Protein AF-A0A850CFK9-F1 (afdb_monomer_lite)

Radius of gyration: 15.85 Å; chains: 1; bounding box: 42×25×50 Å

Organism: NCBI:txid1076443

Sequence (106 aa):
VELDALWRELRDRIDEVAAEVRVRRDALGRFVHRHLADLAAPPPEGGFPANDGDPDWVRVRLRFRSVAVARRLLDFGTDVQVLSPPELREDLASTAAEVARMYAAA

Foldseek 3Di:
DVCVVVVVVVVVPQPKFKWKKKFFPVCVVVVCVVQVVFFPDHADPVGFDADVPDNRIGIGIGIHSDLVRVLCQCVRPPRMAIPDDVVSNVVNVVVVVVVVVVVVVD

Secondary structure (DSSP, 8-state):
-HHHHHHHHHHTTS--EEEEEEEEGGGHHHHHHHTGGGBSSPPPTT-PPEETTEEEEEEEEEEES-HHHHGGGGGGGGGEEEEE-HHHHHHHHHHHHHHHHHHHT-

Structure (mmCIF, N/CA/C/O backbone):
data_AF-A0A850CFK9-F1
#
_entry.id   AF-A0A850CFK9-F1
#
loop_
_atom_site.group_PDB
_atom_site.id
_atom_site.type_symbol
_atom_site.label_atom_id
_atom_site.label_alt_id
_atom_site.label_comp_id
_atom_site.label_asym_id
_atom_site.label_entity_id
_atom_site.label_seq_id
_atom_site.pdbx_PDB_ins_code
_atom_site.Cartn_x
_atom_site.Cartn_y
_atom_site.Cartn_z
_atom_site.occupancy
_atom_site.B_iso_or_equiv
_atom_site.auth_seq_id
_atom_site.auth_comp_id
_atom_site.auth_asym_id
_atom_site.auth_atom_id
_atom_site.pdbx_PDB_model_num
ATOM 1 N N . VAL A 1 1 ? 3.159 -4.216 -35.547 1.00 61.28 1 VAL A N 1
ATOM 2 C CA . VAL A 1 1 ? 4.326 -3.356 -35.230 1.00 61.28 1 VAL A CA 1
ATOM 3 C C . VAL A 1 1 ? 3.891 -1.944 -34.837 1.00 61.28 1 VAL A C 1
ATOM 5 O O . VAL A 1 1 ? 4.372 -1.459 -33.824 1.00 61.28 1 VAL A O 1
ATOM 8 N N . GLU A 1 2 ? 2.925 -1.327 -35.532 1.00 68.50 2 GLU A N 1
ATOM 9 C CA . GLU A 1 2 ? 2.329 -0.039 -35.110 1.00 68.50 2 GLU A CA 1
ATOM 10 C C . GLU A 1 2 ? 1.575 -0.112 -33.778 1.00 68.50 2 GLU A C 1
ATOM 12 O O . GLU A 1 2 ? 1.749 0.768 -32.944 1.00 68.50 2 GLU A O 1
ATOM 17 N N . LEU A 1 3 ? 0.803 -1.179 -33.530 1.00 68.31 3 LEU A N 1
ATOM 18 C CA . LEU A 1 3 ? 0.086 -1.343 -32.259 1.00 68.31 3 LEU A CA 1
ATOM 19 C C . LEU A 1 3 ? 1.033 -1.430 -31.057 1.00 68.31 3 LEU A C 1
ATOM 21 O O . LEU A 1 3 ? 0.769 -0.778 -30.064 1.00 68.31 3 LEU A O 1
ATOM 25 N N . ASP A 1 4 ? 2.155 -2.151 -31.135 1.00 73.44 4 ASP A N 1
ATOM 26 C CA . ASP A 1 4 ? 3.113 -2.221 -30.018 1.00 73.44 4 ASP A CA 1
ATOM 27 C C . ASP A 1 4 ? 3.823 -0.893 -29.744 1.00 73.44 4 ASP A C 1
ATOM 29 O O . ASP A 1 4 ? 4.142 -0.596 -28.594 1.00 73.44 4 ASP A O 1
ATOM 33 N N . ALA A 1 5 ? 4.101 -0.110 -30.789 1.00 73.44 5 ALA A N 1
ATOM 34 C CA . ALA A 1 5 ? 4.725 1.202 -30.656 1.00 73.44 5 ALA A CA 1
ATOM 35 C C . ALA A 1 5 ? 3.734 2.224 -30.083 1.00 73.44 5 ALA A C 1
ATOM 37 O O . ALA A 1 5 ? 4.040 2.862 -29.079 1.00 73.44 5 ALA A O 1
ATOM 38 N N . LEU A 1 6 ? 2.515 2.277 -30.632 1.00 74.44 6 LEU A N 1
ATOM 39 C CA . LEU A 1 6 ? 1.412 3.088 -30.114 1.00 74.44 6 LEU A CA 1
ATOM 40 C C . LEU A 1 6 ? 1.074 2.702 -28.670 1.00 74.44 6 LEU A C 1
ATOM 42 O O . LEU A 1 6 ? 0.758 3.556 -27.842 1.00 74.44 6 LEU A O 1
ATOM 46 N N . TRP A 1 7 ? 1.168 1.410 -28.348 1.00 65.19 7 TRP A N 1
ATOM 47 C CA . TRP A 1 7 ? 0.848 0.929 -27.015 1.00 65.19 7 TRP A CA 1
ATOM 48 C C . TRP A 1 7 ? 1.922 1.245 -25.983 1.00 65.19 7 TRP A C 1
ATOM 50 O O . TRP A 1 7 ? 1.584 1.457 -24.824 1.00 65.19 7 TRP A O 1
ATOM 60 N N . ARG A 1 8 ? 3.191 1.325 -26.398 1.00 65.06 8 ARG A N 1
ATOM 61 C CA . ARG A 1 8 ? 4.292 1.854 -25.583 1.00 65.06 8 ARG A CA 1
ATOM 62 C C . ARG A 1 8 ? 4.172 3.366 -25.392 1.00 65.06 8 ARG A C 1
ATOM 64 O O . ARG A 1 8 ? 4.218 3.826 -24.263 1.00 65.06 8 ARG A O 1
ATOM 71 N N . GLU A 1 9 ? 3.879 4.111 -26.451 1.00 65.75 9 GLU A N 1
ATOM 72 C CA . GLU A 1 9 ? 3.741 5.574 -26.420 1.00 65.75 9 GLU A CA 1
ATOM 73 C C . GLU A 1 9 ? 2.532 6.066 -25.602 1.00 65.75 9 GLU A C 1
ATOM 75 O O . GLU A 1 9 ? 2.560 7.135 -24.995 1.00 65.75 9 GLU A O 1
ATOM 80 N N . LEU A 1 10 ? 1.434 5.306 -25.574 1.00 61.84 10 LEU A N 1
ATOM 81 C CA . LEU A 1 10 ? 0.315 5.566 -24.662 1.00 61.84 10 LEU A CA 1
ATOM 82 C C . LEU A 1 10 ? 0.665 5.222 -23.211 1.00 61.84 10 LEU A C 1
ATOM 84 O O . LEU A 1 10 ? 0.179 5.892 -22.307 1.00 61.84 10 LEU A O 1
ATOM 88 N N . ARG A 1 11 ? 1.503 4.203 -22.987 1.00 60.06 11 ARG A N 1
ATOM 89 C CA . ARG A 1 11 ? 1.973 3.812 -21.651 1.00 60.06 11 ARG A CA 1
ATOM 90 C C . ARG A 1 11 ? 2.909 4.866 -21.064 1.00 60.06 11 ARG A C 1
ATOM 92 O O . ARG A 1 11 ? 2.718 5.256 -19.922 1.00 60.06 11 ARG A O 1
ATOM 99 N N . ASP A 1 12 ? 3.814 5.391 -21.884 1.00 58.41 12 ASP A N 1
ATOM 100 C CA . ASP A 1 12 ? 4.771 6.441 -21.511 1.00 58.41 12 ASP A CA 1
ATOM 101 C C . ASP A 1 12 ? 4.100 7.798 -21.223 1.00 58.41 12 ASP A C 1
ATOM 103 O O . ASP A 1 12 ? 4.707 8.675 -20.614 1.00 58.41 12 ASP A O 1
ATOM 107 N N . ARG A 1 13 ? 2.842 7.985 -21.651 1.00 56.22 13 ARG A N 1
ATOM 108 C CA . ARG A 1 13 ? 2.052 9.214 -21.445 1.00 56.22 13 ARG A CA 1
ATOM 109 C C . ARG A 1 13 ? 1.172 9.201 -20.202 1.00 56.22 13 ARG A C 1
ATOM 111 O O . ARG A 1 13 ? 0.515 10.201 -19.926 1.00 56.22 13 ARG A O 1
ATOM 118 N N . ILE A 1 14 ? 1.080 8.068 -19.513 1.00 60.91 14 ILE A N 1
ATOM 119 C CA . ILE A 1 14 ? 0.341 7.981 -18.259 1.00 60.91 14 ILE A CA 1
ATOM 120 C C . ILE A 1 14 ? 1.291 8.447 -17.162 1.00 60.91 14 ILE A C 1
ATOM 122 O O . ILE A 1 14 ? 2.358 7.865 -16.996 1.00 60.91 14 ILE A O 1
ATOM 126 N N . ASP A 1 15 ? 0.903 9.481 -16.417 1.00 61.31 15 ASP A N 1
ATOM 127 C CA . ASP A 1 15 ? 1.654 9.920 -15.243 1.00 61.31 15 ASP A CA 1
ATOM 128 C C . ASP A 1 15 ? 1.720 8.775 -14.223 1.00 61.31 15 ASP A C 1
ATOM 130 O O . ASP A 1 15 ? 0.745 8.439 -13.542 1.00 61.31 15 ASP A O 1
ATOM 134 N N . GLU A 1 16 ? 2.880 8.127 -14.151 1.00 80.50 16 GLU A N 1
ATOM 135 C CA . GLU A 1 16 ? 3.126 7.044 -13.212 1.00 80.50 16 GLU A CA 1
ATOM 136 C C . GLU A 1 16 ? 3.441 7.603 -11.821 1.00 80.50 16 GLU A C 1
ATOM 138 O O . GLU A 1 16 ? 4.292 8.472 -11.633 1.00 80.50 16 GLU A O 1
ATOM 143 N N . VAL A 1 17 ? 2.787 7.043 -10.809 1.00 88.44 17 VAL A N 1
ATOM 144 C CA . VAL A 1 17 ? 3.059 7.318 -9.402 1.00 88.44 17 VAL A CA 1
ATOM 145 C C . VAL A 1 17 ? 4.211 6.425 -8.954 1.00 88.44 17 VAL A C 1
ATOM 147 O O . VAL A 1 17 ? 4.028 5.231 -8.701 1.00 88.44 17 VAL A O 1
ATOM 150 N N . ALA A 1 18 ? 5.405 7.008 -8.855 1.00 92.56 18 ALA A N 1
ATOM 151 C CA . ALA A 1 18 ? 6.571 6.355 -8.272 1.00 92.56 18 ALA A CA 1
ATOM 152 C C . ALA A 1 18 ? 6.448 6.344 -6.744 1.00 92.56 18 ALA A C 1
ATOM 154 O O . ALA A 1 18 ? 6.595 7.383 -6.106 1.00 92.56 18 ALA A O 1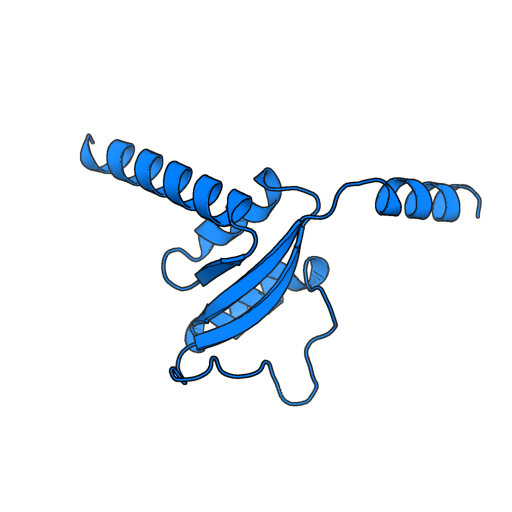
ATOM 155 N N . ALA A 1 19 ? 6.178 5.176 -6.165 1.00 94.88 19 ALA A N 1
ATOM 156 C CA . ALA A 1 19 ? 5.967 5.017 -4.733 1.00 94.88 19 ALA A CA 1
ATOM 157 C C . ALA A 1 19 ? 7.167 4.347 -4.056 1.00 94.88 19 ALA A C 1
ATOM 159 O O . ALA A 1 19 ? 7.664 3.318 -4.522 1.00 94.88 19 ALA A O 1
ATOM 160 N N . GLU A 1 20 ? 7.594 4.891 -2.920 1.00 95.19 20 GLU A N 1
ATOM 161 C CA . GLU A 1 20 ? 8.492 4.208 -1.992 1.00 95.19 20 GLU A CA 1
ATOM 162 C C . GLU A 1 20 ? 7.683 3.710 -0.805 1.00 95.19 20 GLU A C 1
ATOM 164 O O . GLU A 1 20 ? 6.965 4.472 -0.151 1.00 95.19 20 GLU A O 1
ATOM 169 N N . VAL A 1 21 ? 7.802 2.419 -0.522 1.00 95.81 21 VAL A N 1
ATOM 170 C CA . VAL A 1 21 ? 7.112 1.781 0.592 1.00 95.81 21 VAL A CA 1
ATOM 171 C C . VAL A 1 21 ? 8.104 1.041 1.466 1.00 95.81 21 VAL A C 1
ATOM 173 O O . VAL A 1 21 ? 9.130 0.544 0.995 1.00 95.81 21 VAL A O 1
ATOM 176 N N . ARG A 1 22 ? 7.765 0.913 2.743 1.00 95.62 22 ARG A N 1
ATOM 177 C CA . ARG A 1 22 ? 8.346 -0.107 3.608 1.00 95.62 22 ARG A CA 1
ATOM 178 C C . ARG A 1 22 ? 7.343 -1.234 3.808 1.00 95.62 22 ARG A C 1
ATOM 180 O O . ARG A 1 22 ? 6.155 -0.983 3.995 1.00 95.62 22 ARG A O 1
ATOM 187 N N . VAL A 1 23 ? 7.837 -2.464 3.764 1.00 96.62 23 VAL A N 1
ATOM 188 C CA . VAL A 1 23 ? 7.060 -3.699 3.899 1.00 96.62 23 VAL A CA 1
ATOM 189 C C . VAL A 1 23 ? 7.648 -4.523 5.035 1.00 96.62 23 VAL A C 1
ATOM 191 O O . VAL A 1 23 ? 8.869 -4.664 5.118 1.00 96.62 23 VAL A O 1
ATOM 194 N N . ARG A 1 24 ? 6.800 -5.074 5.904 1.00 95.50 24 ARG A N 1
ATOM 195 C CA . ARG A 1 24 ? 7.223 -6.043 6.918 1.00 95.50 24 ARG A CA 1
ATOM 196 C C . ARG A 1 24 ? 7.861 -7.254 6.245 1.00 95.50 24 ARG A C 1
ATOM 198 O O . ARG A 1 24 ? 7.323 -7.784 5.272 1.00 95.50 24 ARG A O 1
ATOM 205 N N . ARG A 1 25 ? 8.985 -7.722 6.784 1.00 93.00 25 ARG A N 1
ATOM 206 C CA . ARG A 1 25 ? 9.752 -8.851 6.240 1.00 93.00 25 ARG A CA 1
ATOM 207 C C . ARG A 1 25 ? 8.881 -10.099 6.054 1.00 93.00 25 ARG A C 1
ATOM 209 O O . ARG A 1 25 ? 8.934 -10.712 4.992 1.00 93.00 25 ARG A O 1
ATOM 216 N N . ASP A 1 26 ? 8.007 -10.391 7.014 1.00 94.31 26 ASP A N 1
ATOM 217 C CA . ASP A 1 26 ? 7.091 -11.542 6.976 1.00 94.31 26 ASP A CA 1
ATOM 218 C C . ASP A 1 26 ? 6.035 -11.446 5.860 1.00 94.31 26 ASP A C 1
ATOM 220 O O . ASP A 1 26 ? 5.574 -12.457 5.328 1.00 94.31 26 ASP A O 1
ATOM 224 N N . ALA A 1 27 ? 5.668 -10.228 5.453 1.00 95.12 27 ALA A N 1
ATOM 225 C CA . ALA A 1 27 ? 4.712 -9.977 4.377 1.00 95.12 27 ALA A CA 1
ATOM 226 C C . ALA A 1 27 ? 5.378 -9.821 2.998 1.00 95.12 27 ALA A C 1
ATOM 228 O O . ALA A 1 27 ? 4.678 -9.831 1.980 1.00 95.12 27 ALA A O 1
ATOM 229 N N . LEU A 1 28 ? 6.711 -9.701 2.939 1.00 93.69 28 LEU A N 1
ATOM 230 C CA . LEU A 1 28 ? 7.453 -9.332 1.731 1.00 93.69 28 LEU A CA 1
ATOM 231 C C . LEU A 1 28 ? 7.212 -10.296 0.565 1.00 93.69 28 LEU A C 1
ATOM 233 O O . LEU A 1 28 ? 6.969 -9.850 -0.553 1.00 93.69 28 LEU A O 1
ATOM 237 N N . GLY A 1 29 ? 7.225 -11.608 0.812 1.00 93.00 29 GLY A N 1
ATOM 238 C CA . GLY A 1 29 ? 7.004 -12.604 -0.244 1.00 93.00 29 GLY A CA 1
ATOM 239 C C . GLY A 1 29 ? 5.629 -12.458 -0.906 1.00 93.00 29 GLY A C 1
ATOM 240 O O . GLY A 1 29 ? 5.525 -12.377 -2.131 1.00 93.00 29 GLY A O 1
ATOM 241 N N . ARG A 1 30 ? 4.571 -12.332 -0.090 1.00 95.44 30 ARG A N 1
ATOM 242 C CA . ARG A 1 30 ? 3.194 -12.081 -0.556 1.00 95.44 30 ARG A CA 1
ATOM 243 C C . ARG A 1 30 ? 3.092 -10.747 -1.295 1.00 95.44 30 ARG A C 1
ATOM 245 O O . ARG A 1 30 ? 2.398 -10.654 -2.306 1.00 95.44 30 ARG A O 1
ATOM 252 N N . PHE A 1 31 ? 3.769 -9.725 -0.781 1.00 96.00 31 PHE A N 1
ATOM 253 C CA . PHE A 1 31 ? 3.775 -8.383 -1.343 1.00 96.00 31 PHE A CA 1
ATOM 254 C C . PHE A 1 31 ? 4.384 -8.345 -2.741 1.00 96.00 31 PHE A C 1
ATOM 256 O O . PHE A 1 31 ? 3.726 -7.917 -3.687 1.00 96.00 31 PHE A O 1
ATOM 263 N N . VAL A 1 32 ? 5.603 -8.865 -2.884 1.00 93.38 32 VAL A N 1
ATOM 264 C CA . VAL A 1 32 ? 6.329 -8.919 -4.159 1.00 93.38 32 VAL A CA 1
ATOM 265 C C . VAL A 1 32 ? 5.567 -9.756 -5.176 1.00 93.38 32 VAL A C 1
ATOM 267 O O . VAL A 1 32 ? 5.446 -9.348 -6.325 1.00 93.38 32 VAL A O 1
ATOM 270 N N . HIS A 1 33 ? 4.995 -10.889 -4.760 1.00 93.00 33 HIS A N 1
ATOM 271 C CA . HIS A 1 33 ? 4.184 -11.712 -5.650 1.00 93.00 33 HIS A CA 1
ATOM 272 C C . HIS A 1 33 ? 2.967 -10.947 -6.199 1.00 93.00 33 HIS A C 1
ATOM 274 O O . HIS A 1 33 ? 2.705 -10.983 -7.399 1.00 93.00 33 HIS A O 1
ATOM 280 N N . ARG A 1 34 ? 2.244 -10.213 -5.340 1.00 94.50 34 ARG A N 1
ATOM 281 C CA . ARG A 1 34 ? 1.057 -9.438 -5.742 1.00 94.50 34 ARG A CA 1
ATOM 282 C C . ARG A 1 34 ? 1.396 -8.215 -6.596 1.00 94.50 34 ARG A C 1
ATOM 284 O O . ARG A 1 34 ? 0.626 -7.880 -7.491 1.00 94.50 34 ARG A O 1
ATOM 291 N N . HIS A 1 35 ? 2.523 -7.569 -6.324 1.00 92.94 35 HIS A N 1
ATOM 292 C CA . HIS A 1 35 ? 2.941 -6.325 -6.972 1.00 92.94 35 HIS A CA 1
ATOM 293 C C . HIS A 1 35 ? 4.070 -6.518 -7.984 1.00 92.94 35 HIS A C 1
ATOM 295 O O . HIS A 1 35 ? 4.746 -5.557 -8.335 1.00 92.94 35 HIS A O 1
ATOM 301 N N . LEU A 1 36 ? 4.270 -7.741 -8.488 1.00 90.44 36 LEU A N 1
ATOM 302 C CA . LEU A 1 36 ? 5.369 -8.059 -9.402 1.00 90.44 36 LEU A CA 1
ATOM 303 C C . LEU A 1 36 ? 5.375 -7.152 -10.642 1.00 90.44 36 LEU A C 1
ATOM 305 O O . LEU A 1 36 ? 6.429 -6.678 -11.053 1.00 90.44 36 LEU A O 1
ATOM 309 N N . ALA A 1 37 ? 4.192 -6.882 -11.202 1.00 89.69 37 ALA A N 1
ATOM 310 C CA . ALA A 1 37 ? 4.021 -6.004 -12.360 1.00 89.69 37 ALA A CA 1
ATOM 311 C C . ALA A 1 37 ? 4.160 -4.507 -12.029 1.00 89.69 37 ALA A C 1
ATOM 313 O O . ALA A 1 37 ? 4.360 -3.706 -12.936 1.00 89.69 37 ALA A O 1
ATOM 314 N N . ASP A 1 38 ? 4.051 -4.142 -10.751 1.00 92.06 38 ASP A N 1
ATOM 315 C CA . ASP A 1 38 ? 4.135 -2.763 -10.272 1.00 92.06 38 ASP A CA 1
ATOM 316 C C . ASP A 1 38 ? 5.564 -2.423 -9.781 1.00 92.06 38 ASP A C 1
ATOM 318 O O . ASP A 1 38 ? 5.810 -1.304 -9.339 1.00 92.06 38 ASP A O 1
ATOM 322 N N . LEU A 1 39 ? 6.526 -3.359 -9.803 1.00 91.56 39 LEU A N 1
ATOM 323 C CA . LEU A 1 39 ? 7.899 -3.110 -9.342 1.00 91.56 39 LEU A CA 1
ATOM 324 C C . LEU A 1 39 ? 8.629 -2.095 -10.229 1.00 91.56 39 LEU A C 1
ATOM 326 O O . LEU A 1 39 ? 8.690 -2.236 -11.447 1.00 91.56 39 LEU A O 1
ATOM 330 N N . ALA A 1 40 ? 9.277 -1.107 -9.602 1.00 89.00 40 ALA A N 1
ATOM 331 C CA . ALA A 1 40 ? 10.066 -0.102 -10.319 1.00 89.00 40 ALA A CA 1
ATOM 332 C C . ALA A 1 40 ? 11.339 -0.677 -10.971 1.00 89.00 40 ALA A C 1
ATOM 334 O O . ALA A 1 40 ? 11.904 -0.061 -11.873 1.00 89.00 40 ALA A O 1
ATOM 335 N N . ALA A 1 41 ? 11.815 -1.820 -10.476 1.00 84.75 41 ALA A N 1
ATOM 336 C CA . ALA A 1 41 ? 12.948 -2.575 -10.995 1.00 84.75 41 ALA A CA 1
ATOM 337 C C . ALA A 1 41 ? 12.802 -4.058 -10.603 1.00 84.75 41 ALA A C 1
ATOM 339 O O . ALA A 1 41 ? 12.124 -4.349 -9.612 1.00 84.75 41 ALA A O 1
ATOM 340 N N . PRO A 1 42 ? 13.446 -4.994 -11.325 1.00 81.38 42 PRO A N 1
ATOM 341 C CA . PRO A 1 42 ? 13.472 -6.399 -10.932 1.00 81.38 42 PRO A CA 1
ATOM 342 C C . PRO A 1 42 ? 13.960 -6.580 -9.484 1.00 81.38 42 PRO A C 1
ATOM 344 O O . PRO A 1 42 ? 14.815 -5.807 -9.036 1.00 81.38 42 PRO A O 1
ATOM 347 N N . PRO A 1 43 ? 13.457 -7.592 -8.749 1.00 80.62 43 PRO A N 1
ATOM 348 C CA . PRO A 1 43 ? 13.969 -7.906 -7.424 1.00 80.62 43 PRO A CA 1
ATOM 349 C C . PRO A 1 43 ? 15.487 -8.140 -7.485 1.00 80.62 43 PRO A C 1
ATOM 351 O O . PRO A 1 43 ? 15.940 -8.907 -8.337 1.00 80.62 43 PRO A O 1
ATOM 354 N N . PRO A 1 44 ? 16.284 -7.495 -6.619 1.00 79.38 44 PRO A N 1
ATOM 355 C CA . PRO A 1 44 ? 17.726 -7.715 -6.588 1.00 79.38 44 PRO A CA 1
ATOM 356 C C . PRO A 1 44 ? 18.047 -9.166 -6.201 1.00 79.38 44 PRO A C 1
ATOM 358 O O . PRO A 1 44 ? 17.381 -9.743 -5.341 1.00 79.38 44 PRO A O 1
ATOM 361 N N . GLU A 1 45 ? 19.106 -9.735 -6.785 1.00 71.94 45 GLU A N 1
ATOM 362 C CA . GLU A 1 45 ? 19.531 -11.129 -6.546 1.00 71.94 45 GLU A CA 1
ATOM 363 C C . GLU A 1 45 ? 19.860 -11.416 -5.065 1.00 71.94 45 GLU A C 1
ATOM 365 O O . GLU A 1 45 ? 19.743 -12.551 -4.612 1.00 71.94 45 GLU A O 1
ATOM 370 N N . GLY A 1 46 ? 20.204 -10.380 -4.288 1.00 72.94 46 GLY A N 1
ATOM 371 C CA . GLY A 1 46 ? 20.462 -10.446 -2.842 1.00 72.94 46 GLY A CA 1
ATOM 372 C C . GLY A 1 46 ? 19.265 -10.114 -1.939 1.00 72.94 46 GLY A C 1
ATOM 373 O O . GLY A 1 46 ? 19.434 -10.015 -0.725 1.00 72.94 46 GLY A O 1
ATOM 374 N N . GLY A 1 47 ? 18.070 -9.924 -2.503 1.00 77.19 47 GLY A N 1
ATOM 375 C CA . GLY A 1 47 ? 16.886 -9.492 -1.759 1.00 77.19 47 GLY A CA 1
ATOM 376 C C . GLY A 1 47 ? 16.836 -7.981 -1.515 1.00 77.19 47 GLY A C 1
ATOM 377 O O . GLY A 1 47 ? 17.809 -7.247 -1.688 1.00 77.19 47 GLY A O 1
ATOM 378 N N . PHE A 1 48 ? 15.646 -7.487 -1.187 1.00 81.94 48 PHE A N 1
ATOM 379 C CA . PHE A 1 48 ? 15.415 -6.057 -1.000 1.00 81.94 48 PHE A CA 1
ATOM 380 C C . PHE A 1 48 ? 16.175 -5.523 0.227 1.00 81.94 48 PHE A C 1
ATOM 382 O O . PHE A 1 48 ? 16.273 -6.225 1.239 1.00 81.94 48 PHE A O 1
ATOM 389 N N . PRO A 1 49 ? 16.692 -4.283 0.166 1.00 75.81 49 PRO A N 1
ATOM 390 C CA . PRO A 1 49 ? 17.451 -3.709 1.265 1.00 75.81 49 PRO A CA 1
ATOM 391 C C . PRO A 1 49 ? 16.566 -3.546 2.505 1.00 75.81 49 PRO A C 1
ATOM 393 O O . PRO A 1 49 ? 15.419 -3.087 2.421 1.00 75.81 49 PRO A O 1
ATOM 396 N N . ALA A 1 50 ? 17.113 -3.912 3.665 1.00 77.75 50 ALA A N 1
ATOM 397 C CA . ALA A 1 50 ? 16.500 -3.585 4.946 1.00 77.75 50 ALA A CA 1
ATOM 398 C C . ALA A 1 50 ? 16.342 -2.064 5.077 1.00 77.75 50 ALA A C 1
ATOM 400 O O . ALA A 1 50 ? 17.112 -1.292 4.504 1.00 77.75 50 ALA A O 1
ATOM 401 N N . ASN A 1 51 ? 15.329 -1.631 5.818 1.00 78.56 51 ASN A N 1
ATOM 402 C CA . ASN A 1 51 ? 15.166 -0.224 6.134 1.00 78.56 51 ASN A CA 1
ATOM 403 C C . ASN A 1 51 ? 16.182 0.190 7.208 1.00 78.56 51 ASN A C 1
ATOM 405 O O . ASN A 1 51 ? 16.341 -0.505 8.213 1.00 78.56 51 ASN A O 1
ATOM 409 N N . ASP A 1 52 ? 16.831 1.339 7.019 1.00 74.19 52 ASP A N 1
ATOM 410 C CA . ASP A 1 52 ? 17.804 1.865 7.976 1.00 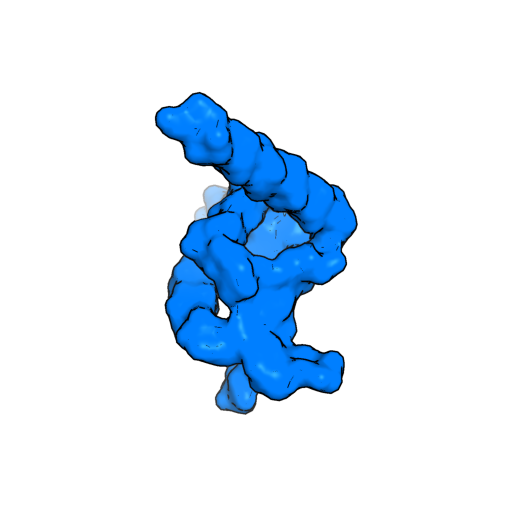74.19 52 ASP A CA 1
ATOM 411 C C . ASP A 1 52 ? 17.167 2.000 9.369 1.00 74.19 52 ASP A C 1
ATOM 413 O O . ASP A 1 52 ? 16.206 2.747 9.563 1.00 74.19 52 ASP A O 1
ATOM 417 N N . GLY A 1 53 ? 17.693 1.242 10.333 1.00 75.62 53 GLY A N 1
ATOM 418 C CA . GLY A 1 53 ? 17.258 1.270 11.731 1.00 75.62 53 GLY A CA 1
ATOM 419 C C . GLY A 1 53 ? 16.112 0.325 12.107 1.00 75.62 53 GLY A C 1
ATOM 420 O O . GLY A 1 53 ? 15.765 0.285 13.284 1.00 75.62 53 GLY A O 1
ATOM 421 N N . ASP A 1 54 ? 15.548 -0.450 11.172 1.00 84.50 54 ASP A N 1
ATOM 422 C CA . ASP A 1 54 ? 14.519 -1.446 11.501 1.00 84.50 54 ASP A CA 1
ATOM 423 C C . ASP A 1 54 ? 14.627 -2.707 10.612 1.00 84.50 54 ASP A C 1
ATOM 425 O O . ASP A 1 54 ? 14.176 -2.696 9.461 1.00 84.50 54 ASP A O 1
ATOM 429 N N . PRO A 1 55 ? 15.228 -3.805 11.118 1.00 84.81 55 PRO A N 1
ATOM 430 C CA . PRO A 1 55 ? 15.491 -5.014 10.333 1.00 84.81 55 PRO A CA 1
ATOM 431 C C . PRO A 1 55 ? 14.217 -5.768 9.921 1.00 84.81 55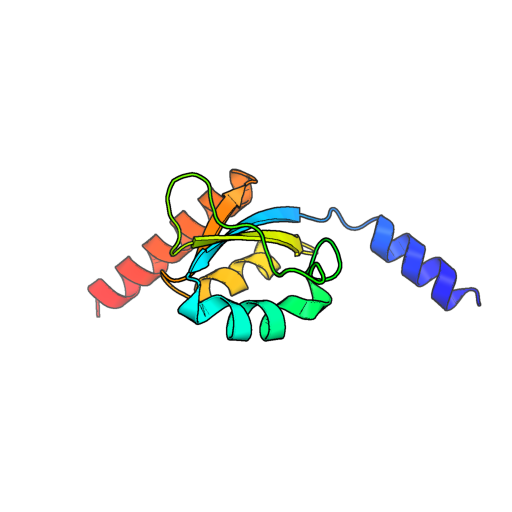 PRO A C 1
ATOM 433 O O . PRO A 1 55 ? 14.259 -6.562 8.968 1.00 84.81 55 PRO A O 1
ATOM 436 N N . ASP A 1 56 ? 13.098 -5.501 10.600 1.00 90.81 56 ASP A N 1
ATOM 437 C CA . ASP A 1 56 ? 11.798 -6.112 10.326 1.00 90.81 56 ASP A CA 1
ATOM 438 C C . ASP A 1 56 ? 11.087 -5.444 9.148 1.00 90.81 56 ASP A C 1
ATOM 440 O O . ASP A 1 56 ? 10.071 -5.956 8.673 1.00 90.81 56 ASP A O 1
ATOM 444 N N . TRP A 1 57 ? 11.607 -4.316 8.661 1.00 94.50 57 TRP A N 1
ATOM 445 C CA . TRP A 1 57 ? 11.080 -3.604 7.508 1.00 94.50 57 TRP A CA 1
ATOM 446 C C . TRP A 1 57 ? 12.072 -3.586 6.358 1.00 94.50 57 TRP A C 1
ATOM 448 O O . TRP A 1 57 ? 13.287 -3.500 6.519 1.00 94.50 57 TRP A O 1
ATOM 458 N N . VAL A 1 58 ? 11.518 -3.626 5.157 1.00 94.31 58 VAL A N 1
ATOM 459 C CA . VAL A 1 58 ? 12.261 -3.717 3.909 1.00 94.31 58 VAL A CA 1
ATOM 460 C C . VAL A 1 58 ? 11.720 -2.672 2.945 1.00 94.31 58 VAL A C 1
ATOM 462 O O . VAL A 1 58 ? 10.503 -2.524 2.822 1.00 94.31 58 VAL A O 1
ATOM 465 N N . ARG A 1 59 ? 12.604 -1.924 2.277 1.00 93.31 59 ARG A N 1
ATOM 466 C CA . ARG A 1 59 ? 12.188 -0.885 1.325 1.00 93.31 59 ARG A CA 1
ATOM 467 C C . ARG A 1 59 ? 11.951 -1.464 -0.061 1.00 93.31 59 ARG A C 1
ATOM 469 O O . ARG A 1 59 ? 12.786 -2.190 -0.598 1.00 93.31 59 ARG A O 1
ATOM 476 N N . VAL A 1 60 ? 10.832 -1.084 -0.665 1.00 94.19 60 VAL A N 1
ATOM 477 C CA . VAL A 1 60 ? 10.448 -1.483 -2.020 1.00 94.19 60 VAL A CA 1
ATOM 478 C C . VAL A 1 60 ? 10.022 -0.242 -2.797 1.00 94.19 60 VAL A C 1
ATOM 480 O O . VAL A 1 60 ? 9.316 0.621 -2.276 1.00 94.19 60 VAL A O 1
ATOM 483 N N . ARG A 1 61 ? 10.462 -0.149 -4.054 1.00 94.12 61 ARG A N 1
ATOM 484 C CA . ARG A 1 61 ? 10.050 0.909 -4.981 1.00 94.12 61 ARG A CA 1
ATOM 485 C C . ARG A 1 61 ? 9.092 0.345 -6.019 1.00 94.12 61 ARG A C 1
ATOM 487 O O . ARG A 1 61 ? 9.371 -0.687 -6.631 1.00 94.12 61 ARG A O 1
ATOM 494 N N . LEU A 1 62 ? 7.982 1.042 -6.211 1.00 94.25 62 LEU A N 1
ATOM 495 C CA . LEU A 1 62 ? 6.880 0.662 -7.085 1.00 94.25 62 LEU A CA 1
ATOM 496 C C . LEU A 1 62 ? 6.564 1.790 -8.065 1.00 94.25 62 LEU A C 1
ATOM 498 O O . LEU A 1 62 ? 6.879 2.953 -7.813 1.00 94.25 62 LEU A O 1
ATOM 502 N N . ARG A 1 63 ? 5.921 1.443 -9.173 1.00 93.31 63 ARG A N 1
ATOM 503 C CA . ARG A 1 63 ? 5.378 2.369 -10.164 1.00 93.31 63 ARG A CA 1
ATOM 504 C C . ARG A 1 63 ? 3.941 1.960 -10.434 1.00 93.31 63 ARG A C 1
ATOM 506 O O . ARG A 1 63 ? 3.675 0.897 -10.984 1.00 93.31 63 ARG A O 1
ATOM 513 N N . PHE A 1 64 ? 3.010 2.801 -10.007 1.00 90.94 64 PHE A N 1
ATOM 514 C CA . PHE A 1 64 ? 1.590 2.605 -10.261 1.00 90.94 64 PHE A CA 1
ATOM 515 C C . PHE A 1 64 ? 1.121 3.534 -11.369 1.00 90.94 64 PHE A C 1
ATOM 517 O O . PHE A 1 64 ? 1.559 4.671 -11.460 1.00 90.94 64 PHE A O 1
ATOM 524 N N . ARG A 1 65 ? 0.132 3.102 -12.148 1.00 87.50 65 ARG A N 1
ATOM 525 C CA . ARG A 1 65 ? -0.486 3.948 -13.184 1.00 87.50 65 ARG A CA 1
ATOM 526 C C . ARG A 1 65 ? -1.306 5.134 -12.643 1.00 87.50 65 ARG A C 1
ATOM 528 O O . ARG A 1 65 ? -1.741 5.963 -13.427 1.00 87.50 65 ARG A O 1
ATOM 535 N N . SER A 1 66 ? -1.641 5.139 -11.348 1.00 88.44 66 SER A N 1
ATOM 536 C CA . SER A 1 66 ? -2.369 6.222 -10.665 1.00 88.44 66 SER A CA 1
ATOM 537 C C . SER A 1 66 ? -2.441 5.992 -9.149 1.00 88.44 66 SER A C 1
ATOM 539 O O . SER A 1 66 ? -2.298 4.861 -8.675 1.00 88.44 66 SER A O 1
ATOM 541 N N . VAL A 1 67 ? -2.763 7.046 -8.386 1.00 88.31 67 VAL A N 1
ATOM 542 C CA . VAL A 1 67 ? -3.011 6.977 -6.929 1.00 88.31 67 VAL A CA 1
ATOM 543 C C . VAL A 1 67 ? -4.160 6.016 -6.601 1.00 88.31 67 VAL A C 1
ATOM 545 O O . VAL A 1 67 ? -4.029 5.164 -5.726 1.00 88.31 67 VAL A O 1
ATOM 548 N N . ALA A 1 68 ? -5.253 6.060 -7.370 1.00 88.31 68 ALA A N 1
ATOM 549 C CA . ALA A 1 68 ? -6.402 5.175 -7.168 1.00 88.31 68 ALA A CA 1
ATOM 550 C C . ALA A 1 68 ? -6.028 3.684 -7.247 1.00 88.31 68 ALA A C 1
ATOM 552 O O . ALA A 1 68 ? -6.581 2.858 -6.528 1.00 88.31 68 ALA A O 1
ATOM 553 N N . VAL A 1 69 ? -5.069 3.326 -8.105 1.00 90.75 69 VAL A N 1
ATOM 554 C CA . VAL A 1 69 ? -4.589 1.942 -8.251 1.00 90.75 69 VAL A CA 1
ATOM 555 C C . VAL A 1 69 ? -3.651 1.550 -7.113 1.00 90.75 69 VAL A C 1
ATOM 557 O O . VAL A 1 69 ? -3.655 0.386 -6.698 1.00 90.75 69 VAL A O 1
ATOM 560 N N . ALA A 1 70 ? -2.886 2.514 -6.601 1.00 93.56 70 ALA A N 1
ATOM 561 C CA . ALA A 1 70 ? -2.011 2.349 -5.449 1.00 93.56 70 ALA A CA 1
ATOM 562 C C . ALA A 1 70 ? -2.788 2.161 -4.129 1.00 93.56 70 ALA A C 1
ATOM 564 O O . ALA A 1 70 ? -2.236 1.597 -3.189 1.00 93.56 70 ALA A O 1
ATOM 565 N N . ARG A 1 71 ? -4.087 2.502 -4.062 1.00 94.31 71 ARG A N 1
ATOM 566 C CA . ARG A 1 71 ? -4.951 2.179 -2.904 1.00 94.31 71 ARG A CA 1
ATOM 567 C C . ARG A 1 71 ? -4.987 0.695 -2.544 1.00 94.31 71 ARG A C 1
ATOM 569 O O . ARG A 1 71 ? -5.177 0.377 -1.376 1.00 94.31 71 ARG A O 1
ATOM 576 N N . ARG A 1 72 ? -4.708 -0.207 -3.497 1.00 93.75 72 ARG A N 1
ATOM 577 C CA . ARG A 1 72 ? -4.550 -1.656 -3.243 1.00 93.75 72 ARG A CA 1
ATOM 578 C C . ARG A 1 72 ? -3.450 -1.983 -2.225 1.00 93.75 72 ARG A C 1
ATOM 580 O O . ARG A 1 72 ? -3.450 -3.069 -1.662 1.00 93.75 72 ARG A O 1
ATOM 587 N N . LEU A 1 73 ? -2.533 -1.056 -1.940 1.00 96.00 73 LEU A N 1
ATOM 588 C CA . LEU A 1 73 ? -1.574 -1.210 -0.843 1.00 96.00 73 LEU A CA 1
ATOM 589 C C . LEU A 1 73 ? -2.269 -1.384 0.522 1.00 96.00 73 LEU A C 1
ATOM 591 O O . LEU A 1 73 ? -1.716 -2.051 1.394 1.00 96.00 73 LEU A O 1
ATOM 595 N N . LEU A 1 74 ? -3.489 -0.858 0.694 1.00 96.12 74 LEU A N 1
ATOM 596 C CA . LEU A 1 74 ? -4.294 -1.039 1.908 1.00 96.12 74 LEU A CA 1
ATOM 597 C C . LEU A 1 74 ? -4.729 -2.496 2.134 1.00 96.12 74 LEU A C 1
ATOM 599 O O . LEU A 1 74 ? -5.014 -2.856 3.27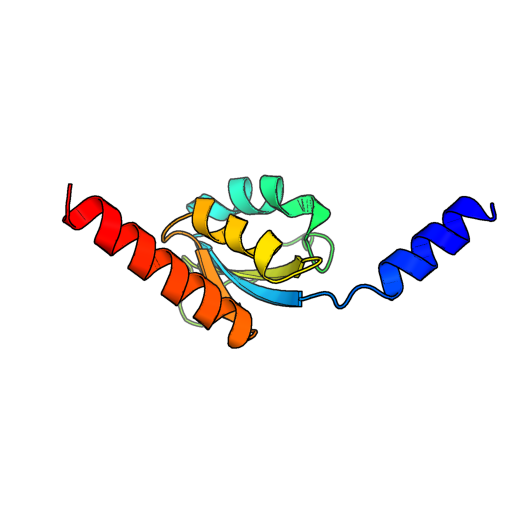4 1.00 96.12 74 LEU A O 1
ATOM 603 N N . ASP A 1 75 ? -4.693 -3.360 1.111 1.00 95.88 75 ASP A N 1
ATOM 604 C CA . ASP A 1 75 ? -4.978 -4.799 1.245 1.00 95.88 75 ASP A CA 1
ATOM 605 C C . ASP A 1 75 ? -3.984 -5.506 2.189 1.00 95.88 75 ASP A C 1
ATOM 607 O O . ASP A 1 75 ? -4.236 -6.613 2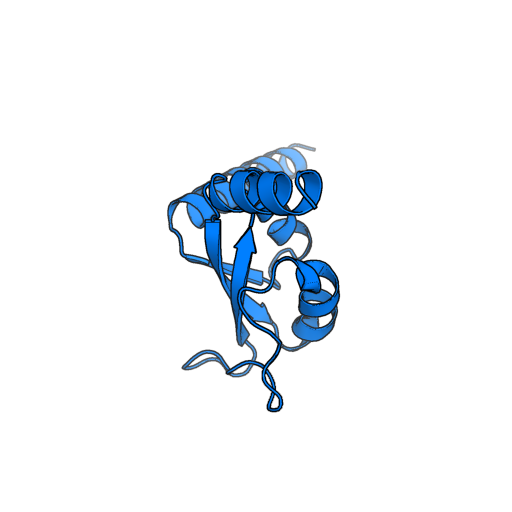.663 1.00 95.88 75 ASP A O 1
ATOM 611 N N . PHE A 1 76 ? -2.831 -4.883 2.454 1.00 96.31 76 PHE A N 1
ATOM 612 C CA . PHE A 1 76 ? -1.814 -5.376 3.384 1.00 96.31 76 PHE A CA 1
ATOM 613 C C . PHE A 1 76 ? -1.956 -4.795 4.798 1.00 96.31 76 PHE A C 1
ATOM 615 O O . PHE A 1 76 ? -1.171 -5.146 5.678 1.00 96.31 76 PHE A O 1
ATOM 622 N N . GLY A 1 77 ? -2.941 -3.926 5.038 1.00 95.25 77 GLY A N 1
ATOM 623 C CA . GLY A 1 77 ? -3.170 -3.308 6.339 1.00 95.25 77 GLY A CA 1
ATOM 624 C C . GLY A 1 77 ? -1.914 -2.620 6.876 1.00 95.25 77 GLY A C 1
ATOM 625 O O . GLY A 1 77 ? -1.304 -1.792 6.205 1.00 95.25 77 GLY A O 1
ATOM 626 N N . THR A 1 78 ? -1.515 -2.982 8.094 1.00 95.50 78 THR A N 1
ATOM 627 C CA . THR A 1 78 ? -0.352 -2.403 8.784 1.00 95.50 78 THR A CA 1
ATOM 628 C C . THR A 1 78 ? 0.987 -3.037 8.399 1.00 95.50 78 THR A C 1
ATOM 630 O O . THR A 1 78 ? 2.020 -2.605 8.907 1.00 95.50 78 THR A O 1
ATOM 633 N N . ASP A 1 79 ? 1.000 -4.049 7.525 1.00 96.81 79 ASP A N 1
ATOM 634 C CA . ASP A 1 79 ? 2.240 -4.690 7.062 1.00 96.81 79 ASP A CA 1
ATOM 635 C C . ASP A 1 79 ? 2.998 -3.833 6.040 1.00 96.81 79 ASP A C 1
ATOM 637 O O . ASP A 1 79 ? 4.155 -4.113 5.724 1.00 96.81 79 ASP A O 1
ATOM 641 N N . VAL A 1 80 ? 2.346 -2.809 5.485 1.00 96.94 80 VAL A N 1
ATOM 642 C CA . VAL A 1 80 ? 2.891 -1.932 4.449 1.00 96.94 80 VAL A CA 1
ATOM 643 C C . VAL A 1 80 ? 2.659 -0.483 4.844 1.00 96.94 80 VAL A C 1
ATOM 645 O O . VAL A 1 80 ? 1.578 -0.108 5.290 1.00 96.94 80 VAL A O 1
ATOM 648 N N . GLN A 1 81 ? 3.666 0.358 4.632 1.00 96.19 81 GLN A N 1
ATOM 649 C CA . GLN A 1 81 ? 3.526 1.800 4.768 1.00 96.19 81 GLN A CA 1
ATOM 650 C C . GLN A 1 81 ? 4.156 2.521 3.583 1.00 96.19 81 GLN A C 1
ATOM 652 O O . GLN A 1 81 ? 5.307 2.266 3.231 1.00 96.19 81 GLN A O 1
ATOM 657 N N . VAL A 1 82 ? 3.417 3.477 3.023 1.00 96.69 82 VAL A N 1
ATOM 658 C CA . VAL A 1 82 ? 3.924 4.410 2.012 1.00 96.69 82 VAL A CA 1
ATOM 659 C C . VAL A 1 82 ? 4.761 5.501 2.675 1.00 96.69 82 VAL A C 1
ATOM 661 O O . VAL A 1 82 ? 4.314 6.153 3.620 1.00 96.69 82 VAL A O 1
ATOM 664 N N . LEU A 1 83 ? 5.970 5.701 2.158 1.00 95.38 83 LEU A N 1
ATOM 665 C CA . LEU A 1 83 ? 6.897 6.759 2.556 1.00 95.38 83 LEU A CA 1
ATOM 666 C C . LEU A 1 83 ? 6.812 7.954 1.598 1.00 95.38 83 LEU A C 1
ATOM 668 O O . LEU A 1 83 ? 6.832 9.100 2.043 1.00 95.38 83 LEU A O 1
ATOM 672 N N . SER A 1 84 ? 6.676 7.688 0.298 1.00 93.75 84 SER A N 1
ATOM 673 C CA . SER A 1 84 ? 6.537 8.697 -0.754 1.00 93.75 84 SER A CA 1
ATOM 674 C C . SER A 1 84 ? 5.701 8.155 -1.928 1.00 93.75 84 SER A C 1
ATOM 676 O O . SER A 1 84 ? 5.604 6.934 -2.088 1.00 93.75 84 SER A O 1
ATOM 678 N N . PRO A 1 85 ? 5.085 9.024 -2.748 1.00 94.44 85 PRO A N 1
ATOM 679 C CA . PRO A 1 85 ? 5.035 10.480 -2.613 1.00 94.44 85 PRO A CA 1
ATOM 680 C C . PRO A 1 85 ? 3.989 10.916 -1.557 1.00 94.44 85 PRO A C 1
ATOM 682 O O . PRO A 1 85 ? 3.151 10.100 -1.151 1.00 94.44 85 PRO A O 1
ATOM 685 N N . PRO A 1 86 ? 4.054 12.158 -1.036 1.00 92.62 86 PRO A N 1
ATOM 686 C CA . PRO A 1 86 ? 3.171 12.613 0.041 1.00 92.62 86 PRO A CA 1
ATOM 687 C C . PRO A 1 86 ? 1.686 12.553 -0.336 1.00 92.62 86 PRO A C 1
ATOM 689 O O . PRO A 1 86 ? 0.881 12.169 0.508 1.00 92.62 86 PRO A O 1
ATOM 692 N N . GLU A 1 87 ? 1.340 12.814 -1.595 1.00 91.25 87 GLU A N 1
ATOM 693 C CA . GLU A 1 87 ? -0.034 12.786 -2.102 1.00 91.25 87 GLU A CA 1
ATOM 694 C C . GLU A 1 87 ? -0.638 11.380 -1.991 1.00 91.25 87 GLU A C 1
ATOM 696 O O . GLU A 1 87 ? -1.786 11.214 -1.583 1.00 91.25 87 GLU A O 1
ATOM 701 N N . LEU A 1 88 ? 0.154 10.341 -2.289 1.00 94.88 88 LEU A N 1
ATOM 702 C CA . LEU A 1 88 ? -0.280 8.955 -2.107 1.00 94.88 88 LEU A CA 1
ATOM 703 C C . LEU A 1 88 ? -0.472 8.637 -0.622 1.00 94.88 88 LEU A C 1
ATOM 705 O O . LEU A 1 88 ? -1.461 8.021 -0.237 1.00 94.88 88 LEU A O 1
ATOM 709 N N . ARG A 1 89 ? 0.465 9.059 0.228 1.00 96.38 89 ARG A N 1
ATOM 710 C CA . ARG A 1 89 ? 0.382 8.831 1.676 1.00 96.38 89 ARG A CA 1
ATOM 711 C C . ARG A 1 89 ? -0.865 9.484 2.282 1.00 96.38 89 ARG A C 1
ATOM 713 O O . ARG A 1 89 ? -1.510 8.872 3.130 1.00 96.38 89 ARG A O 1
ATOM 720 N N . GLU A 1 90 ? -1.200 10.697 1.854 1.00 95.75 90 GLU A N 1
ATOM 721 C CA . GLU A 1 90 ? -2.388 11.437 2.294 1.00 95.75 90 GLU A CA 1
ATOM 722 C C . GLU A 1 90 ? -3.683 10.759 1.839 1.00 95.75 90 GLU A C 1
ATOM 724 O O . GLU A 1 90 ? -4.583 10.553 2.655 1.00 95.75 90 GLU A O 1
ATOM 729 N N . ASP A 1 91 ? -3.743 10.323 0.579 1.00 96.19 91 ASP A N 1
ATOM 730 C CA . ASP A 1 91 ? -4.884 9.588 0.030 1.00 96.19 91 ASP A CA 1
ATOM 731 C C . ASP A 1 91 ? -5.162 8.283 0.799 1.00 96.19 91 ASP A C 1
ATOM 733 O O . ASP A 1 91 ? -6.302 8.013 1.200 1.00 96.19 91 ASP A O 1
ATOM 737 N N . LEU A 1 92 ? -4.113 7.499 1.082 1.00 96.88 92 LEU A N 1
ATOM 738 C CA . 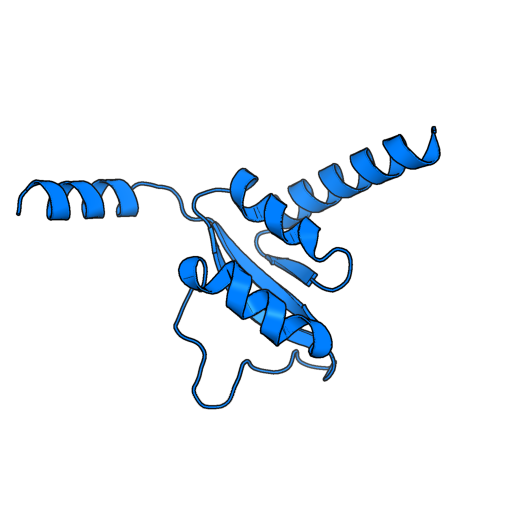LEU A 1 92 ? -4.243 6.264 1.859 1.00 96.88 92 LEU A CA 1
ATOM 739 C C . LEU A 1 92 ? -4.648 6.536 3.309 1.00 96.88 92 LEU A C 1
ATOM 741 O O . LEU A 1 92 ? -5.487 5.815 3.847 1.00 96.88 92 LEU A O 1
ATOM 745 N N . ALA A 1 93 ? -4.081 7.568 3.940 1.00 97.00 93 ALA A N 1
ATOM 746 C CA . ALA A 1 93 ? -4.421 7.936 5.312 1.00 97.00 93 ALA A CA 1
ATOM 747 C C . ALA A 1 93 ? -5.889 8.376 5.433 1.00 97.00 93 ALA A C 1
ATOM 749 O O . ALA A 1 93 ? -6.586 7.925 6.343 1.00 97.00 93 ALA A O 1
ATOM 750 N N . SER A 1 94 ? -6.375 9.197 4.494 1.00 97.06 94 SER A N 1
ATOM 751 C CA . SER A 1 94 ? -7.783 9.611 4.447 1.00 97.06 94 SER A CA 1
ATOM 752 C C . SER A 1 94 ? -8.705 8.408 4.260 1.00 97.06 94 SER A C 1
ATOM 754 O O . SER A 1 94 ? -9.657 8.228 5.020 1.00 97.06 94 SER A O 1
ATOM 756 N N . THR A 1 95 ? -8.378 7.537 3.301 1.00 97.25 95 THR A N 1
ATOM 757 C CA . THR A 1 95 ? -9.164 6.329 3.013 1.00 97.25 95 THR A CA 1
ATOM 758 C C . THR A 1 95 ? -9.217 5.399 4.230 1.00 97.25 95 THR A C 1
ATOM 760 O O . THR A 1 95 ? -10.289 4.936 4.617 1.00 97.25 95 THR A O 1
ATOM 763 N N . ALA A 1 96 ? -8.082 5.157 4.891 1.00 96.94 96 ALA A N 1
ATOM 764 C CA . ALA A 1 96 ? -8.024 4.327 6.092 1.00 96.94 96 ALA A CA 1
ATOM 765 C C . ALA A 1 96 ? -8.862 4.911 7.244 1.00 96.94 96 ALA A C 1
ATOM 767 O O . ALA A 1 96 ? -9.564 4.170 7.932 1.00 96.94 96 ALA A O 1
ATOM 768 N N . ALA A 1 97 ? -8.842 6.235 7.432 1.00 97.56 97 ALA A N 1
ATOM 769 C CA . ALA A 1 97 ? -9.648 6.909 8.449 1.00 97.56 97 ALA A CA 1
ATOM 770 C C . ALA A 1 97 ? -11.158 6.846 8.151 1.00 97.56 97 ALA A C 1
ATOM 772 O O . ALA A 1 97 ? -11.967 6.717 9.069 1.00 97.56 97 ALA A O 1
ATOM 773 N N . GLU A 1 98 ? -11.567 6.934 6.885 1.00 97.38 98 GLU A N 1
ATOM 774 C CA . GLU A 1 98 ? -12.962 6.735 6.469 1.00 97.38 98 GLU A CA 1
ATOM 775 C C . GLU A 1 98 ? -13.447 5.314 6.753 1.00 97.38 98 GLU A C 1
ATOM 777 O O . GLU A 1 98 ? -14.502 5.139 7.363 1.00 97.38 98 GLU A O 1
ATOM 782 N N . VAL A 1 99 ? -12.646 4.311 6.392 1.00 96.56 99 VAL A N 1
ATOM 783 C CA . VAL A 1 99 ? -12.944 2.900 6.665 1.00 96.56 99 VAL A CA 1
ATOM 784 C C . VAL A 1 99 ? -13.042 2.643 8.170 1.00 96.56 99 VAL A C 1
ATOM 786 O O . VAL A 1 99 ? -14.015 2.048 8.629 1.00 96.56 99 VAL A O 1
ATOM 789 N N . ALA A 1 100 ? -12.085 3.139 8.958 1.00 96.56 100 ALA A N 1
ATOM 790 C CA . ALA A 1 100 ? -12.108 2.990 10.411 1.00 96.56 100 ALA A CA 1
ATOM 791 C C . ALA A 1 100 ? -13.361 3.625 11.036 1.00 96.56 100 ALA A C 1
ATOM 793 O O . ALA A 1 100 ? -14.000 3.005 11.883 1.00 96.56 100 ALA A O 1
ATOM 794 N N . ARG A 1 101 ? -13.755 4.828 10.589 1.00 97.94 101 ARG A N 1
ATOM 795 C CA . ARG A 1 101 ? -14.994 5.485 11.042 1.00 97.94 101 ARG A CA 1
ATOM 796 C C . ARG A 1 101 ? -16.242 4.680 10.686 1.00 97.94 101 ARG A C 1
ATOM 798 O O . ARG A 1 101 ? -17.134 4.580 11.520 1.00 97.94 101 ARG A O 1
ATOM 805 N N . MET A 1 102 ? -16.300 4.111 9.482 1.00 97.75 102 MET A N 1
ATOM 806 C CA . MET A 1 102 ? -17.429 3.291 9.035 1.00 97.75 102 MET A CA 1
ATOM 807 C C . MET A 1 102 ? -17.635 2.078 9.946 1.00 97.75 102 MET A C 1
ATOM 809 O O . MET A 1 102 ? -18.747 1.852 10.409 1.00 97.75 102 MET A O 1
ATOM 813 N N . TYR A 1 103 ? -16.568 1.328 10.232 1.00 97.38 103 TYR A N 1
ATOM 814 C CA . TYR A 1 103 ? -16.663 0.127 11.064 1.00 97.38 103 TYR A CA 1
ATOM 815 C C . TYR A 1 103 ? -16.795 0.423 12.559 1.00 97.38 103 TYR A C 1
ATOM 817 O O . TYR A 1 103 ? -17.372 -0.383 13.274 1.00 97.38 103 TYR A O 1
ATOM 825 N N . ALA A 1 104 ? -16.304 1.565 13.044 1.00 96.12 104 ALA A N 1
ATOM 826 C CA . ALA A 1 104 ? -16.508 1.977 14.435 1.00 96.12 104 ALA A CA 1
ATOM 827 C C . ALA A 1 104 ? -17.951 2.432 14.729 1.00 96.12 104 ALA A C 1
ATOM 829 O O . ALA A 1 104 ? -18.342 2.494 15.892 1.00 96.12 104 ALA A O 1
ATOM 830 N N . ALA A 1 105 ? -18.713 2.796 13.694 1.00 91.19 105 ALA A N 1
ATOM 831 C CA . ALA A 1 105 ? -20.110 3.212 13.802 1.00 91.19 105 ALA A CA 1
ATOM 832 C C . ALA A 1 105 ? -21.116 2.062 13.596 1.00 91.19 105 ALA A C 1
ATOM 834 O O . ALA A 1 105 ? -22.321 2.301 13.700 1.00 91.19 105 ALA A O 1
ATOM 835 N N . ALA A 1 106 ? -20.631 0.862 13.265 1.00 76.25 106 ALA A N 1
ATOM 836 C CA . ALA A 1 106 ? -21.425 -0.356 13.111 1.00 76.25 106 ALA A CA 1
ATOM 837 C C . ALA A 1 106 ? -21.576 -1.085 14.454 1.00 76.25 106 ALA A C 1
ATOM 839 O O . ALA A 1 106 ? -22.676 -1.634 14.685 1.00 76.25 106 ALA A O 1
#

InterPro domains:
  IPR057727 WCX domain [PF25583] (17-100)

pLDDT: mean 87.59, std 11.29, range [56.22, 97.94]